Protein AF-A0A0G4EB67-F1 (afdb_monomer_lite)

Structure (mmCIF, N/CA/C/O backbone):
data_AF-A0A0G4EB67-F1
#
_entry.id   AF-A0A0G4EB67-F1
#
loop_
_atom_site.group_PDB
_atom_site.id
_atom_site.type_symbol
_atom_site.label_atom_id
_atom_site.label_alt_id
_atom_site.label_comp_id
_atom_site.label_asym_id
_atom_site.label_entity_id
_atom_site.label_seq_id
_atom_site.pdbx_PDB_ins_code
_atom_site.Cartn_x
_atom_site.Cartn_y
_atom_site.Cartn_z
_atom_site.occupancy
_atom_site.B_iso_or_equiv
_atom_site.auth_seq_id
_atom_site.auth_comp_id
_atom_site.auth_asym_id
_atom_site.auth_atom_id
_atom_site.pdbx_PDB_model_num
ATOM 1 N N . ARG A 1 1 ? -7.190 -26.445 -4.709 1.00 34.78 1 ARG A N 1
ATOM 2 C CA . ARG A 1 1 ? -7.621 -26.007 -3.358 1.00 34.78 1 ARG A CA 1
ATOM 3 C C . ARG A 1 1 ? -8.596 -24.847 -3.553 1.00 34.78 1 ARG A C 1
ATOM 5 O O . ARG A 1 1 ? -8.150 -23.734 -3.782 1.00 34.78 1 ARG A O 1
ATOM 12 N N . ALA A 1 2 ? -9.898 -25.136 -3.626 1.00 37.28 2 ALA A N 1
ATOM 13 C CA . ALA A 1 2 ? -10.932 -24.131 -3.873 1.00 37.28 2 ALA A CA 1
ATOM 14 C C . ALA A 1 2 ? -11.078 -23.254 -2.621 1.00 37.28 2 ALA A C 1
ATOM 16 O O . ALA A 1 2 ? -11.450 -23.750 -1.560 1.00 37.28 2 ALA A O 1
ATOM 17 N N . GLY A 1 3 ? -10.669 -21.990 -2.718 1.00 45.03 3 GLY A N 1
ATOM 18 C CA . GLY A 1 3 ? -10.859 -21.015 -1.650 1.00 45.03 3 GLY A CA 1
ATOM 19 C C . GLY A 1 3 ? -12.334 -20.652 -1.544 1.00 45.03 3 GLY A C 1
ATOM 20 O O . GLY A 1 3 ? -12.982 -20.416 -2.558 1.00 45.03 3 GLY A O 1
ATOM 21 N N . ASP A 1 4 ? -12.838 -20.631 -0.315 1.00 45.38 4 ASP A N 1
ATOM 22 C CA . ASP A 1 4 ? -14.155 -20.133 0.074 1.00 45.38 4 ASP A CA 1
ATOM 23 C C . ASP A 1 4 ? -14.432 -18.760 -0.572 1.00 45.38 4 ASP A C 1
ATOM 25 O O . ASP A 1 4 ? -13.955 -17.721 -0.114 1.00 45.38 4 ASP A O 1
ATOM 29 N N . SER A 1 5 ? -15.188 -18.757 -1.673 1.00 47.31 5 SER A N 1
ATOM 30 C CA . SER A 1 5 ? -15.498 -17.585 -2.501 1.00 47.31 5 SER A CA 1
ATOM 31 C C . SER A 1 5 ? -16.446 -16.586 -1.822 1.00 47.31 5 SER A C 1
ATOM 33 O O . SER A 1 5 ? -16.901 -15.634 -2.457 1.00 47.31 5 SER A O 1
ATOM 35 N N . SER A 1 6 ? -16.774 -16.799 -0.544 1.00 53.47 6 SER A N 1
ATOM 36 C CA . SER A 1 6 ? -17.700 -15.969 0.227 1.00 53.47 6 SER A CA 1
ATOM 37 C C . SER A 1 6 ? -17.012 -14.926 1.120 1.00 53.47 6 SER A C 1
ATOM 39 O O . SER A 1 6 ? -17.665 -13.979 1.566 1.00 53.47 6 SER A O 1
ATOM 41 N N . LYS A 1 7 ? -15.691 -15.023 1.343 1.00 61.47 7 LYS A N 1
ATOM 42 C CA . LYS A 1 7 ? -14.949 -14.093 2.211 1.00 61.47 7 LYS A CA 1
ATOM 43 C C . LYS A 1 7 ? -14.189 -13.051 1.397 1.00 61.47 7 LYS A C 1
ATOM 45 O O . LYS A 1 7 ? -13.138 -13.316 0.822 1.00 61.47 7 LYS A O 1
ATOM 50 N N . ARG A 1 8 ? -14.736 -11.834 1.357 1.00 70.38 8 ARG A N 1
ATOM 51 C CA . ARG A 1 8 ? -14.049 -10.653 0.810 1.00 70.38 8 ARG A CA 1
ATOM 52 C C . ARG A 1 8 ? -12.848 -10.293 1.698 1.00 70.38 8 ARG A C 1
ATOM 54 O O . ARG A 1 8 ? -12.953 -10.459 2.914 1.00 70.38 8 ARG A O 1
ATOM 61 N N . PRO A 1 9 ? -11.743 -9.779 1.128 1.00 79.50 9 PRO A N 1
ATOM 62 C CA . PRO A 1 9 ? -10.577 -9.399 1.914 1.00 79.50 9 PRO A CA 1
ATOM 63 C C . PRO A 1 9 ? -10.920 -8.222 2.832 1.00 79.50 9 PRO A C 1
ATOM 65 O O . PRO A 1 9 ? -11.291 -7.138 2.376 1.00 79.50 9 PRO A O 1
ATOM 68 N N . GLU A 1 10 ? -10.814 -8.461 4.134 1.00 88.19 10 GLU A N 1
ATOM 69 C CA . GLU A 1 10 ? -10.816 -7.422 5.158 1.00 88.19 10 GLU A CA 1
ATOM 70 C C . GLU A 1 10 ? -9.421 -6.798 5.235 1.00 88.19 10 GLU A C 1
ATOM 72 O O . GLU A 1 10 ? -8.409 -7.500 5.208 1.00 88.19 10 GLU A O 1
ATOM 77 N N . LEU A 1 11 ? -9.366 -5.473 5.314 1.00 91.31 11 LEU A N 1
ATOM 78 C CA . LEU A 1 11 ? -8.121 -4.726 5.416 1.00 91.31 11 LEU A CA 1
ATOM 79 C C . LEU A 1 11 ? -7.783 -4.535 6.896 1.00 91.31 11 LEU A C 1
ATOM 81 O O . LEU A 1 11 ? -8.554 -3.938 7.646 1.00 91.31 11 LEU A O 1
ATOM 85 N N . ALA A 1 12 ? -6.610 -5.002 7.320 1.00 94.19 12 ALA A N 1
ATOM 86 C CA . ALA A 1 12 ? -6.126 -4.744 8.677 1.00 94.19 12 ALA A CA 1
ATOM 87 C C . ALA A 1 12 ? -5.747 -3.265 8.870 1.00 94.19 12 ALA A C 1
ATOM 89 O O . ALA A 1 12 ? -5.931 -2.699 9.946 1.00 94.19 12 ALA A O 1
ATOM 90 N N . TRP A 1 13 ? -5.213 -2.645 7.819 1.00 95.69 13 TRP A N 1
ATOM 91 C CA . TRP A 1 13 ? -4.819 -1.243 7.763 1.00 95.69 13 TRP A CA 1
ATOM 92 C C . TRP A 1 13 ? -4.579 -0.837 6.307 1.00 95.69 13 TRP A C 1
ATOM 94 O O . TRP A 1 13 ? -4.458 -1.683 5.420 1.00 95.69 13 TRP A O 1
ATOM 104 N N . VAL A 1 14 ? -4.514 0.468 6.067 1.00 95.31 14 VAL A N 1
ATOM 105 C CA . VAL A 1 14 ? -4.127 1.073 4.794 1.00 95.31 14 VAL A CA 1
ATOM 106 C C . VAL A 1 14 ? -3.108 2.163 5.081 1.00 95.31 14 VAL A C 1
ATOM 108 O O . VAL A 1 14 ? -3.305 2.979 5.979 1.00 95.31 14 VAL A O 1
ATOM 111 N N . TYR A 1 15 ? -2.022 2.164 4.319 1.00 96.81 15 TYR A N 1
ATOM 112 C CA . TYR A 1 15 ? -0.975 3.170 4.393 1.00 96.81 15 TYR A CA 1
ATOM 113 C C . TYR A 1 15 ? -0.931 3.949 3.081 1.00 96.81 15 TYR A C 1
ATOM 115 O O . TYR A 1 15 ? -0.941 3.350 2.006 1.00 96.81 15 TYR A O 1
ATOM 123 N N . VAL A 1 16 ? -0.889 5.275 3.175 1.00 96.50 16 VAL A N 1
ATOM 124 C CA . VAL A 1 16 ? -0.698 6.167 2.028 1.00 96.50 16 VAL A CA 1
ATOM 125 C C . VAL A 1 16 ? 0.401 7.150 2.389 1.00 96.50 16 VAL A C 1
ATOM 127 O O . VAL A 1 16 ? 0.273 7.874 3.372 1.00 96.50 16 VAL A O 1
ATOM 130 N N . GLY A 1 17 ? 1.473 7.192 1.608 1.00 97.44 17 GLY A N 1
ATOM 131 C CA . GLY A 1 17 ? 2.602 8.079 1.861 1.00 97.44 17 GLY A CA 1
ATOM 132 C C . GLY A 1 17 ? 3.504 8.216 0.646 1.00 97.44 17 GLY A C 1
ATOM 133 O O . GLY A 1 17 ? 3.255 7.597 -0.387 1.00 97.44 17 GLY A O 1
ATOM 134 N N . SER A 1 18 ? 4.552 9.021 0.788 1.00 98.38 18 SER A N 1
ATOM 135 C CA . SER A 1 18 ? 5.539 9.288 -0.266 1.00 98.38 18 SER A CA 1
ATOM 136 C C . SER A 1 18 ? 6.608 8.194 -0.424 1.00 98.38 18 SER A C 1
ATOM 138 O O . SER A 1 18 ? 7.381 8.225 -1.378 1.00 98.38 18 SER A O 1
ATOM 140 N N . HIS A 1 19 ? 6.617 7.191 0.463 1.00 98.06 19 HIS A N 1
ATOM 141 C CA . HIS A 1 19 ? 7.645 6.154 0.509 1.00 98.06 19 HIS A CA 1
ATOM 142 C C . HIS A 1 19 ? 7.556 5.227 -0.707 1.00 98.06 19 HIS A C 1
ATOM 144 O O . HIS A 1 19 ? 6.696 4.345 -0.780 1.00 98.06 19 HIS A O 1
ATOM 150 N N . ASN A 1 20 ? 8.512 5.355 -1.620 1.00 97.06 20 ASN A N 1
ATOM 151 C CA . ASN A 1 20 ? 8.794 4.290 -2.576 1.00 97.06 20 ASN A CA 1
ATOM 152 C C . ASN A 1 20 ? 9.390 3.064 -1.860 1.00 97.06 20 ASN A C 1
ATOM 154 O O . ASN A 1 20 ? 9.837 3.137 -0.712 1.00 97.06 20 ASN A O 1
ATOM 158 N N . LEU A 1 21 ? 9.418 1.913 -2.537 1.00 97.00 21 LEU A N 1
ATOM 159 C CA . LEU A 1 21 ? 9.996 0.684 -1.987 1.00 97.00 21 LEU A CA 1
ATOM 160 C C . LEU A 1 21 ? 11.535 0.729 -2.036 1.00 97.00 21 LEU A C 1
ATOM 162 O O . LEU A 1 21 ? 12.158 0.126 -2.904 1.00 97.00 21 LEU A O 1
ATOM 166 N N . SER A 1 22 ? 12.155 1.477 -1.120 1.00 97.12 22 SER A N 1
ATOM 167 C CA . SER A 1 22 ? 13.613 1.617 -1.028 1.00 97.12 22 SER A CA 1
ATOM 168 C C . SER A 1 22 ? 14.108 1.658 0.421 1.00 97.12 22 SER A C 1
ATOM 170 O O . SER A 1 22 ? 13.400 2.101 1.327 1.00 97.12 22 SER A O 1
ATOM 172 N N . LYS A 1 23 ? 15.367 1.254 0.638 1.00 98.06 23 LYS A N 1
ATOM 173 C CA . LYS A 1 23 ? 16.040 1.378 1.944 1.00 98.06 23 LYS A CA 1
ATOM 174 C C . LYS A 1 23 ? 16.208 2.832 2.381 1.00 98.06 23 LYS A C 1
ATOM 176 O O . LYS A 1 23 ? 16.188 3.118 3.568 1.00 98.06 23 LYS A O 1
ATOM 181 N N . ALA A 1 24 ? 16.369 3.758 1.437 1.00 97.75 24 ALA A N 1
ATOM 182 C CA . ALA A 1 24 ? 16.506 5.172 1.767 1.00 97.75 24 ALA A CA 1
ATOM 183 C C . ALA A 1 24 ? 15.233 5.727 2.430 1.00 97.75 24 ALA A C 1
ATOM 185 O O . ALA A 1 24 ? 15.345 6.473 3.403 1.00 97.75 24 ALA A O 1
ATOM 186 N N . ALA A 1 25 ? 14.058 5.302 1.947 1.00 98.06 25 ALA A N 1
ATOM 187 C CA . ALA A 1 25 ? 12.756 5.703 2.472 1.00 98.06 25 ALA A CA 1
ATOM 188 C C . ALA A 1 25 ? 12.363 4.940 3.750 1.00 98.06 25 ALA A C 1
ATOM 190 O O . ALA A 1 25 ? 11.930 5.553 4.718 1.00 98.06 25 ALA A O 1
ATOM 191 N N . TRP A 1 26 ? 12.518 3.612 3.775 1.00 97.75 26 TRP A N 1
ATOM 192 C CA . TRP A 1 26 ? 12.047 2.769 4.892 1.00 97.75 26 TRP A CA 1
ATOM 193 C C . TRP A 1 26 ? 13.081 2.520 5.990 1.00 97.75 26 TRP A C 1
ATOM 195 O O . TRP A 1 26 ? 12.731 2.160 7.113 1.00 97.75 26 TRP A O 1
ATOM 205 N N . GLY A 1 27 ? 14.351 2.716 5.665 1.00 97.00 27 GLY A N 1
ATOM 206 C CA . GLY A 1 27 ? 15.482 2.440 6.527 1.00 97.00 27 GLY A CA 1
ATOM 207 C C . GLY A 1 27 ? 16.050 1.028 6.395 1.00 97.00 27 GLY A C 1
ATOM 208 O O . GLY A 1 27 ? 15.434 0.115 5.846 1.00 97.00 27 GLY A O 1
ATOM 209 N N . GLU A 1 28 ? 17.263 0.863 6.910 1.00 97.38 28 GLU A N 1
ATOM 210 C CA . GLU A 1 28 ? 17.955 -0.419 7.048 1.00 97.38 28 GLU A CA 1
ATOM 211 C C . GLU A 1 28 ? 18.610 -0.506 8.431 1.00 97.38 28 GLU A C 1
ATOM 213 O O . GLU A 1 28 ? 19.181 0.476 8.917 1.00 97.38 28 GLU A O 1
ATOM 218 N N . LEU A 1 29 ? 18.517 -1.680 9.057 1.00 97.25 29 LEU A N 1
ATOM 219 C CA . LEU A 1 29 ? 19.220 -1.998 10.296 1.00 97.25 29 LEU A CA 1
ATOM 220 C C . LEU A 1 29 ? 20.712 -2.233 10.014 1.00 97.25 29 LEU A C 1
ATOM 222 O O . LEU A 1 29 ? 21.085 -2.939 9.082 1.00 97.25 29 LEU A O 1
ATOM 226 N N . GLN A 1 30 ? 21.564 -1.605 10.814 1.00 94.75 30 GLN A N 1
ATOM 227 C CA . GLN A 1 30 ? 23.020 -1.647 10.732 1.00 94.75 30 GLN A CA 1
ATOM 228 C C . GLN A 1 30 ? 23.610 -1.942 12.111 1.00 94.75 30 GLN A C 1
ATOM 230 O O . GLN A 1 30 ? 22.913 -1.869 13.124 1.00 94.75 30 GLN A O 1
ATOM 235 N N . GLU A 1 31 ? 24.914 -2.237 12.134 1.00 92.00 31 GLU A N 1
ATOM 236 C CA . GLU A 1 31 ? 25.687 -2.442 13.364 1.00 92.00 31 GLU A CA 1
ATOM 237 C C . GLU A 1 31 ? 25.015 -3.475 14.285 1.00 92.00 31 GLU A C 1
ATOM 239 O O . GLU A 1 31 ? 24.553 -3.158 15.378 1.00 92.00 31 GLU A O 1
ATOM 244 N N . ASN A 1 32 ? 24.915 -4.720 13.804 1.00 90.06 32 ASN A N 1
ATOM 245 C CA . ASN A 1 32 ? 24.262 -5.832 14.510 1.00 90.06 32 ASN A CA 1
ATOM 246 C C . ASN A 1 32 ? 22.817 -5.513 14.938 1.00 90.06 32 ASN A C 1
ATOM 248 O O . ASN A 1 32 ? 22.437 -5.756 16.080 1.00 90.06 32 ASN A O 1
ATOM 252 N N . ASP A 1 33 ? 22.036 -4.918 14.035 1.00 93.44 33 ASP A N 1
ATOM 253 C CA . ASP A 1 33 ? 20.641 -4.522 14.258 1.00 93.44 33 ASP A CA 1
ATOM 254 C C . ASP A 1 33 ? 20.419 -3.539 15.422 1.00 93.44 33 ASP A C 1
ATOM 256 O O . ASP A 1 33 ? 19.310 -3.407 15.943 1.00 93.44 33 ASP A O 1
ATOM 260 N N . SER A 1 34 ? 21.460 -2.800 15.819 1.00 95.81 34 SER A N 1
ATOM 261 C CA . SER A 1 34 ? 21.365 -1.793 16.883 1.00 95.81 34 SER A CA 1
ATOM 262 C C . SER A 1 34 ? 21.026 -0.392 16.368 1.00 95.81 34 SER A C 1
ATOM 264 O O . SER A 1 34 ? 20.564 0.455 17.137 1.00 95.81 34 SER A O 1
ATOM 266 N N . LYS A 1 35 ? 21.215 -0.133 15.067 1.00 97.19 35 LYS A N 1
ATOM 267 C CA . LYS A 1 35 ? 21.025 1.192 14.468 1.00 97.19 35 LYS A CA 1
ATOM 268 C C . LYS A 1 35 ? 20.135 1.137 13.234 1.00 97.19 35 LYS A C 1
ATOM 270 O O . LYS A 1 35 ? 20.472 0.488 12.254 1.00 97.19 35 LYS A O 1
ATOM 275 N N . LEU A 1 36 ? 19.038 1.891 13.238 1.00 97.12 36 LEU A N 1
ATOM 276 C CA . LEU A 1 36 ? 18.196 2.093 12.056 1.00 97.12 36 LEU A CA 1
ATOM 277 C C . LEU A 1 36 ? 18.679 3.323 11.270 1.00 97.12 36 LEU A C 1
ATOM 279 O O . LEU A 1 36 ? 18.691 4.434 11.798 1.00 97.12 36 LEU A O 1
ATOM 283 N N . SER A 1 37 ? 19.076 3.138 10.009 1.00 97.12 37 SER A N 1
ATOM 284 C CA . SER A 1 37 ? 19.536 4.214 9.120 1.00 97.12 37 SER A CA 1
ATOM 285 C C . SER A 1 37 ? 18.484 4.539 8.059 1.00 97.12 37 SER A C 1
ATOM 287 O O . SER A 1 37 ? 18.221 3.702 7.204 1.00 97.12 37 SER A O 1
ATOM 289 N N . ILE A 1 38 ? 17.926 5.756 8.088 1.00 97.88 38 ILE A N 1
ATOM 290 C CA . ILE A 1 38 ? 16.987 6.310 7.090 1.00 97.88 38 ILE A CA 1
ATOM 291 C C . ILE A 1 38 ? 17.678 7.478 6.374 1.00 97.88 38 ILE A C 1
ATOM 293 O O . ILE A 1 38 ? 18.386 8.256 7.015 1.00 97.88 38 ILE A O 1
ATOM 297 N N . ARG A 1 39 ? 17.511 7.589 5.049 1.00 97.62 39 ARG A N 1
ATOM 298 C CA . ARG A 1 39 ? 18.259 8.544 4.202 1.00 97.62 39 ARG A CA 1
ATOM 299 C C . ARG A 1 39 ? 17.376 9.532 3.431 1.00 97.62 39 ARG A C 1
ATOM 301 O O . ARG A 1 39 ? 17.913 10.392 2.738 1.00 97.62 39 ARG A O 1
ATOM 308 N N . SER A 1 40 ? 16.057 9.434 3.562 1.00 98.19 40 SER A N 1
ATOM 309 C CA . SER A 1 40 ? 15.085 10.304 2.895 1.00 98.19 40 SER A CA 1
ATOM 310 C C . SER A 1 40 ? 14.076 10.867 3.896 1.00 98.19 40 SER A C 1
ATOM 312 O O . SER A 1 40 ? 13.739 10.216 4.883 1.00 98.19 40 SER A O 1
ATOM 314 N N . TYR A 1 41 ? 13.595 12.084 3.638 1.00 98.12 41 TYR A N 1
ATOM 315 C CA . TYR A 1 41 ? 12.456 12.654 4.356 1.00 98.12 41 TYR A CA 1
ATOM 316 C C . TYR A 1 41 ? 11.175 12.207 3.670 1.00 98.12 41 TYR A C 1
ATOM 318 O O . TYR A 1 41 ? 10.953 12.525 2.506 1.00 98.12 41 TYR A O 1
ATOM 326 N N . GLU A 1 42 ? 10.333 11.494 4.402 1.00 98.12 42 GLU A N 1
ATOM 327 C CA . GLU A 1 42 ? 9.110 10.912 3.872 1.00 98.12 42 GLU A CA 1
ATOM 328 C C . GLU A 1 42 ? 7.961 11.120 4.863 1.00 98.12 42 GLU A C 1
ATOM 330 O O . GLU A 1 42 ? 8.173 11.204 6.076 1.00 98.12 42 GLU A O 1
ATOM 335 N N . LEU A 1 43 ? 6.727 11.192 4.364 1.00 98.25 43 LEU A N 1
ATOM 336 C CA . LEU A 1 43 ? 5.539 11.352 5.202 1.00 98.25 43 LEU A CA 1
ATOM 337 C C . LEU A 1 43 ? 4.391 10.491 4.678 1.00 98.25 43 LEU A C 1
ATOM 339 O O . LEU A 1 43 ? 4.229 10.288 3.474 1.00 98.25 43 LEU A O 1
ATOM 343 N N . GLY A 1 44 ? 3.569 9.986 5.594 1.00 97.31 44 GLY A N 1
ATOM 344 C CA . GLY A 1 44 ? 2.377 9.227 5.247 1.00 97.31 44 GLY A CA 1
ATOM 345 C C . GLY A 1 44 ? 1.356 9.179 6.371 1.00 97.31 44 GLY A C 1
ATOM 346 O O . GLY A 1 44 ? 1.607 9.607 7.497 1.00 97.31 44 GLY A O 1
ATOM 347 N N . ILE A 1 45 ? 0.187 8.649 6.041 1.00 96.75 45 ILE A N 1
ATOM 348 C CA . ILE A 1 45 ? -0.952 8.473 6.932 1.00 96.75 45 ILE A CA 1
ATOM 349 C C . ILE A 1 45 ? -1.256 6.978 7.008 1.00 96.75 45 ILE A C 1
ATOM 351 O O . ILE A 1 45 ? -1.409 6.307 5.985 1.00 96.75 45 ILE A O 1
ATOM 355 N N . LEU A 1 46 ? -1.377 6.467 8.233 1.00 96.38 46 LEU A N 1
ATOM 356 C CA . LEU A 1 46 ? -1.844 5.114 8.512 1.00 96.38 46 LEU A CA 1
ATOM 357 C C . LEU A 1 46 ? -3.310 5.164 8.945 1.00 96.38 46 LEU A C 1
ATOM 359 O O . LEU A 1 46 ? -3.660 5.809 9.933 1.00 96.38 46 LEU A O 1
ATOM 363 N N . ILE A 1 47 ? -4.159 4.437 8.230 1.00 93.62 47 ILE A N 1
ATOM 364 C CA . ILE A 1 47 ? -5.569 4.246 8.556 1.00 93.62 47 ILE A CA 1
ATOM 365 C C . ILE A 1 47 ? -5.742 2.806 9.034 1.00 93.62 47 ILE A C 1
ATOM 367 O O . ILE A 1 47 ? -5.436 1.862 8.313 1.00 93.62 47 ILE A O 1
ATOM 371 N N . SER A 1 48 ? -6.254 2.619 10.245 1.00 95.00 48 SER A N 1
ATOM 372 C CA . SER A 1 48 ? -6.530 1.305 10.828 1.00 95.00 48 SER A CA 1
ATOM 373 C C . SER A 1 48 ? -7.871 1.307 11.571 1.00 95.00 48 SER A C 1
ATOM 375 O O . SER A 1 48 ? -8.396 2.375 11.899 1.00 95.00 48 SER A O 1
ATOM 377 N N . PRO A 1 49 ? -8.432 0.132 11.911 1.00 93.25 49 PRO A N 1
ATOM 378 C CA . PRO A 1 49 ? -9.584 0.035 12.803 1.00 93.25 49 PRO A CA 1
ATOM 379 C C . PRO A 1 49 ? -9.450 0.877 14.078 1.00 93.25 49 PRO A C 1
ATOM 381 O O . PRO A 1 49 ? -10.401 1.520 14.514 1.00 93.25 49 PRO A O 1
ATOM 384 N N . HIS A 1 50 ? -8.249 0.922 14.657 1.00 92.25 50 HIS A N 1
ATOM 385 C CA . HIS A 1 50 ? -7.984 1.647 15.895 1.00 92.25 50 HIS A CA 1
ATOM 386 C C . HIS A 1 50 ? -8.032 3.164 15.703 1.00 92.25 50 HIS A C 1
ATOM 388 O O . HIS A 1 50 ? -8.623 3.853 16.532 1.00 92.25 50 HIS A O 1
ATOM 394 N N . THR A 1 51 ? -7.486 3.684 14.599 1.00 91.62 51 THR A N 1
ATOM 395 C CA . THR A 1 51 ? -7.526 5.129 14.304 1.00 91.62 51 THR A CA 1
ATOM 396 C C . THR A 1 51 ? -8.934 5.610 13.957 1.00 91.62 51 THR A C 1
ATOM 398 O O . THR A 1 51 ? -9.218 6.797 14.075 1.00 91.62 51 THR A O 1
ATOM 401 N N . LEU A 1 52 ? -9.823 4.701 13.543 1.00 89.88 52 LEU A N 1
ATOM 402 C CA . LEU A 1 52 ? -11.223 4.997 13.229 1.00 89.88 52 LEU A CA 1
ATOM 403 C C . LEU A 1 52 ? -12.196 4.643 14.365 1.00 89.88 52 LEU A C 1
ATOM 405 O O . LEU A 1 52 ? -13.409 4.811 14.218 1.00 89.88 52 LEU A O 1
ATOM 409 N N . ARG A 1 53 ? -11.707 4.158 15.512 1.00 89.81 53 ARG A N 1
ATOM 410 C CA . ARG A 1 53 ? -12.563 3.768 16.636 1.00 89.81 53 ARG A CA 1
ATOM 411 C C . ARG A 1 53 ? -13.359 4.966 17.150 1.00 89.81 53 ARG A C 1
ATOM 413 O O . ARG A 1 53 ? -12.805 6.012 17.468 1.00 89.81 53 ARG A O 1
ATOM 420 N N . GLY A 1 54 ? -14.675 4.793 17.268 1.00 85.81 54 GLY A N 1
ATOM 421 C CA . GLY A 1 54 ? -15.571 5.855 17.727 1.00 85.81 54 GLY A CA 1
ATOM 422 C C . GLY A 1 54 ? -15.751 6.998 16.723 1.00 85.81 54 GLY A C 1
ATOM 423 O O . GLY A 1 54 ? -16.454 7.956 17.041 1.00 85.81 54 GLY A O 1
ATOM 424 N N . LEU A 1 55 ? -15.168 6.899 15.523 1.00 86.44 55 LEU A N 1
ATOM 425 C CA . LEU A 1 55 ? -15.460 7.789 14.410 1.00 86.44 55 LEU A CA 1
ATOM 426 C C . LEU A 1 55 ? -16.579 7.180 13.566 1.00 86.44 55 LEU A C 1
ATOM 428 O O . LEU A 1 55 ? -16.578 5.991 13.250 1.00 86.44 55 LEU A O 1
ATOM 432 N N . THR A 1 56 ? -17.549 8.007 13.203 1.00 77.81 56 THR A N 1
ATOM 433 C CA . THR A 1 56 ? -18.658 7.612 12.335 1.00 77.81 56 THR A CA 1
ATOM 434 C C . THR A 1 56 ? -18.429 8.230 10.958 1.00 77.81 56 THR A C 1
ATOM 436 O O . THR A 1 56 ? -18.199 9.447 10.894 1.00 77.81 56 THR A O 1
ATOM 439 N N . PRO A 1 57 ? -18.453 7.430 9.870 1.00 72.38 57 PRO A N 1
ATOM 440 C CA . PRO A 1 57 ? -18.329 7.974 8.526 1.00 72.38 57 PRO A CA 1
ATOM 441 C C . PRO A 1 57 ? -19.490 8.934 8.256 1.00 72.38 57 PRO A C 1
ATOM 443 O O . PRO A 1 57 ? -20.581 8.750 8.809 1.00 72.38 57 PRO A O 1
ATOM 446 N N . PRO A 1 58 ? -19.287 9.961 7.416 1.00 70.00 58 PRO A N 1
ATOM 447 C CA . PRO A 1 58 ? -20.387 10.819 7.016 1.00 70.00 58 PRO A CA 1
ATOM 448 C C . PRO A 1 58 ? -21.500 9.979 6.365 1.00 70.00 58 PRO A C 1
ATOM 450 O O . PRO A 1 58 ? -21.192 8.992 5.686 1.00 70.00 58 PRO A O 1
ATOM 453 N N . PRO A 1 59 ? -22.783 10.341 6.555 1.00 63.62 59 PRO A N 1
ATOM 454 C CA . PRO A 1 59 ? -23.889 9.605 5.959 1.00 63.62 59 PRO A CA 1
ATOM 455 C C . PRO A 1 59 ? -23.677 9.483 4.446 1.00 63.62 59 PRO A C 1
ATOM 457 O O . PRO A 1 59 ? -23.373 10.496 3.807 1.00 63.62 59 PRO A O 1
ATOM 460 N N . PRO A 1 60 ? -23.844 8.293 3.847 1.00 58.12 60 PRO A N 1
ATOM 461 C CA . PRO A 1 60 ? -23.811 8.162 2.402 1.00 58.12 60 PRO A CA 1
ATOM 462 C C . PRO A 1 60 ? -25.044 8.875 1.840 1.00 58.12 60 PRO A C 1
ATOM 464 O O . PRO A 1 60 ? -26.140 8.323 1.842 1.00 58.12 60 PRO A O 1
ATOM 467 N N . HIS A 1 61 ? -24.913 10.121 1.383 1.00 50.34 61 HIS A N 1
ATOM 468 C CA . HIS A 1 61 ? -25.993 10.723 0.607 1.00 50.34 61 HIS A CA 1
ATOM 469 C C . HIS A 1 61 ? -26.034 10.004 -0.740 1.00 50.34 61 HIS A C 1
ATOM 471 O O . HIS A 1 61 ? -25.075 10.038 -1.512 1.00 50.34 61 HIS A O 1
ATOM 477 N N . THR A 1 62 ? -27.163 9.356 -1.006 1.00 41.03 62 THR A N 1
ATOM 478 C CA . THR A 1 62 ? -27.575 8.903 -2.327 1.00 41.03 62 THR A CA 1
ATOM 479 C C . THR A 1 62 ? -27.628 10.113 -3.254 1.00 41.03 62 THR A C 1
ATOM 481 O O . THR A 1 62 ? -28.616 10.849 -3.274 1.00 41.03 62 THR A O 1
ATOM 484 N N . THR A 1 63 ? -26.572 10.357 -4.022 1.00 36.00 63 THR A N 1
ATOM 485 C CA . THR A 1 63 ? -26.680 11.254 -5.168 1.00 36.00 63 THR A CA 1
ATOM 486 C C . THR A 1 63 ? -27.593 10.561 -6.174 1.00 36.00 63 THR A C 1
ATOM 488 O O . THR A 1 63 ? -27.192 9.589 -6.813 1.00 36.00 63 THR A O 1
ATOM 491 N N . ARG A 1 64 ? -28.844 11.031 -6.306 1.00 35.16 64 ARG A N 1
ATOM 492 C CA . ARG A 1 64 ? -29.600 10.793 -7.538 1.00 35.16 64 ARG A CA 1
ATOM 493 C C . ARG A 1 64 ? -28.761 11.397 -8.654 1.00 35.16 64 ARG A C 1
ATOM 495 O O . ARG A 1 64 ? -28.506 12.597 -8.657 1.00 35.16 64 ARG A O 1
ATOM 502 N N . HIS A 1 65 ? -28.282 10.524 -9.527 1.00 33.56 65 HIS A N 1
ATOM 503 C CA . HIS A 1 65 ? -27.629 10.871 -10.773 1.00 33.56 65 HIS A CA 1
ATOM 504 C C . HIS A 1 65 ? -28.425 11.992 -11.448 1.00 33.56 65 HIS A C 1
ATOM 506 O O . HIS A 1 65 ? -29.632 11.850 -11.659 1.00 33.56 65 HIS A O 1
ATOM 512 N N . THR A 1 66 ? -27.768 13.112 -11.736 1.00 35.44 66 THR A N 1
ATOM 513 C CA . THR A 1 66 ? -28.314 14.180 -12.568 1.00 35.44 66 THR A CA 1
ATOM 514 C C . THR A 1 66 ? -28.798 13.521 -13.857 1.00 35.44 66 THR A C 1
ATOM 516 O O . THR A 1 66 ? -28.009 12.901 -14.575 1.00 35.44 66 THR A O 1
ATOM 519 N N . GLN A 1 67 ? -30.104 13.560 -14.127 1.00 36.25 67 GLN A N 1
ATOM 520 C CA . GLN A 1 67 ? -30.569 13.298 -15.481 1.00 36.25 67 GLN A CA 1
ATOM 521 C C . GLN A 1 67 ? -29.872 14.305 -16.394 1.00 36.25 67 GLN A C 1
ATOM 523 O O . GLN A 1 67 ? -29.750 15.481 -16.038 1.00 36.25 67 GLN A O 1
ATOM 528 N N . LEU A 1 68 ? -29.383 13.826 -17.541 1.00 37.84 68 LEU A N 1
ATOM 529 C CA . LEU A 1 68 ? -28.930 14.695 -18.617 1.00 37.84 68 LEU A CA 1
ATOM 530 C C . LEU A 1 68 ? -29.998 15.768 -18.859 1.00 37.84 68 LEU A C 1
ATOM 532 O O . LEU A 1 68 ? -31.181 15.455 -19.002 1.00 37.84 68 LEU A O 1
ATOM 536 N N . ALA A 1 69 ? -29.566 17.027 -18.874 1.00 36.88 69 ALA A N 1
ATOM 537 C CA . ALA A 1 69 ? -30.408 18.156 -19.216 1.00 36.88 69 ALA A CA 1
ATOM 538 C C . ALA A 1 69 ? -30.968 17.952 -20.627 1.00 36.88 69 ALA A C 1
ATOM 540 O O . ALA A 1 69 ? -30.238 17.979 -21.614 1.00 36.88 69 ALA A O 1
ATOM 541 N N . GLY A 1 70 ? -32.272 17.719 -20.697 1.00 43.25 70 GLY A N 1
ATOM 542 C CA . GLY A 1 70 ? -32.974 17.529 -21.952 1.00 43.25 70 GLY A CA 1
ATOM 543 C C . GLY A 1 70 ? -34.433 17.174 -21.740 1.00 43.25 70 GLY A C 1
ATOM 544 O O . GLY A 1 70 ? -34.873 16.170 -22.278 1.00 43.25 70 GLY A O 1
ATOM 545 N N . SER A 1 71 ? -35.167 17.944 -20.929 1.00 38.78 71 SER A N 1
ATOM 546 C CA . SER A 1 71 ? -36.634 18.053 -21.009 1.00 38.78 71 SER A CA 1
ATOM 547 C C . SER A 1 71 ? -37.133 19.196 -20.128 1.00 38.78 71 SER A C 1
ATOM 549 O O . SER A 1 71 ? -37.062 19.152 -18.904 1.00 38.78 71 SER A O 1
ATOM 551 N N . SER A 1 72 ? -37.634 20.236 -20.782 1.00 46.84 72 SER A N 1
ATOM 552 C CA . SER A 1 72 ? -38.373 21.347 -20.199 1.00 46.84 72 SER A CA 1
ATOM 553 C C . SER A 1 72 ? -39.692 20.877 -19.587 1.00 46.84 72 SER A C 1
ATOM 555 O O . SER A 1 72 ? -40.569 20.407 -20.305 1.00 46.84 72 SER A O 1
ATOM 557 N N . SER A 1 73 ? -39.873 21.070 -18.284 1.00 36.00 73 SER A N 1
ATOM 558 C CA . SER A 1 73 ? -41.179 21.414 -17.713 1.00 36.00 73 SER A CA 1
ATOM 559 C C . SER A 1 73 ? -41.019 21.966 -16.299 1.00 36.00 73 SER A C 1
ATOM 561 O O . SER A 1 73 ? -40.237 21.492 -15.480 1.00 36.00 73 SER A O 1
ATOM 563 N N . SER A 1 74 ? -41.744 23.049 -16.067 1.00 43.84 74 SER A N 1
ATOM 564 C CA . SER A 1 74 ? -41.860 23.799 -14.829 1.00 43.84 74 SER A CA 1
ATOM 565 C C . SER A 1 74 ? -42.552 22.988 -13.735 1.00 43.84 74 SER A C 1
ATOM 567 O O . SER A 1 74 ? -43.711 22.608 -13.895 1.00 43.84 74 SER A O 1
ATOM 569 N N . SER A 1 75 ? -41.911 22.846 -12.578 1.00 37.62 75 SER A N 1
ATOM 570 C CA . SER A 1 75 ? -42.631 22.630 -11.324 1.00 37.62 75 SER A CA 1
ATOM 571 C C . SER A 1 75 ? -41.861 23.230 -10.155 1.00 37.62 75 SER A C 1
ATOM 573 O O . SER A 1 75 ? -40.733 22.849 -9.850 1.00 37.62 75 SER A O 1
ATOM 575 N N . SER A 1 76 ? -42.510 24.195 -9.522 1.00 47.59 76 SER A N 1
ATOM 576 C CA . SER A 1 76 ? -42.177 24.816 -8.250 1.00 47.59 76 SER A CA 1
ATOM 577 C C . SER A 1 76 ? -41.987 23.795 -7.127 1.00 47.59 76 SER A C 1
ATOM 579 O O . SER A 1 76 ? -42.901 23.021 -6.855 1.00 47.59 76 SER A O 1
ATOM 581 N N . SER A 1 77 ? -40.888 23.888 -6.380 1.00 41.59 77 SER A N 1
ATOM 582 C CA . SER A 1 77 ? -40.886 23.510 -4.962 1.00 41.59 77 SER A CA 1
ATOM 583 C C . SER A 1 77 ? -39.655 24.071 -4.259 1.00 41.59 77 SER A C 1
ATOM 585 O O . SER A 1 77 ? -38.538 23.715 -4.620 1.00 41.59 77 SER A O 1
ATOM 587 N N . SER A 1 78 ? -39.914 24.948 -3.282 1.00 45.41 78 SER A N 1
ATOM 588 C CA . SER A 1 78 ? -39.103 25.296 -2.104 1.00 45.41 78 SER A CA 1
ATOM 589 C C . SER A 1 78 ? -37.582 25.249 -2.265 1.00 45.41 78 SER A C 1
ATOM 591 O O . SER A 1 78 ? -37.007 24.170 -2.391 1.00 45.41 78 SER A O 1
ATOM 593 N N . GLY A 1 79 ? -36.927 26.407 -2.133 1.00 45.66 79 GLY A N 1
ATOM 594 C CA . GLY A 1 79 ? -35.475 26.518 -1.994 1.00 45.66 79 GLY A CA 1
ATOM 595 C C . GLY A 1 79 ? -34.963 25.760 -0.768 1.00 45.66 79 GLY A C 1
ATOM 596 O O . GLY A 1 79 ? -34.725 26.342 0.284 1.00 45.66 79 GLY A O 1
ATOM 597 N N . ALA A 1 80 ? -34.814 24.446 -0.898 1.00 51.97 80 ALA A N 1
ATOM 598 C CA . ALA A 1 80 ? -34.085 23.624 0.039 1.00 51.97 80 ALA A CA 1
ATOM 599 C C . ALA A 1 80 ? -32.611 23.950 -0.180 1.00 51.97 80 ALA A C 1
ATOM 601 O O . ALA A 1 80 ? -32.062 23.688 -1.251 1.00 51.97 80 ALA A O 1
ATOM 602 N N . ALA A 1 81 ? -32.001 24.588 0.818 1.00 50.38 81 ALA A N 1
ATOM 603 C CA . ALA A 1 81 ? -30.577 24.873 0.831 1.00 50.38 81 ALA A CA 1
ATOM 604 C C . ALA A 1 81 ? -29.800 23.618 0.410 1.00 50.38 81 ALA A C 1
ATOM 606 O O . ALA A 1 81 ? -30.008 22.542 0.977 1.00 50.38 81 ALA A O 1
ATOM 607 N N . THR A 1 82 ? -28.926 23.753 -0.591 1.00 53.47 82 THR A N 1
ATOM 608 C CA . THR A 1 82 ? -28.026 22.681 -1.019 1.00 53.47 82 THR A CA 1
ATOM 609 C C . THR A 1 82 ? -27.246 22.205 0.199 1.00 53.47 82 THR A C 1
ATOM 611 O O . THR A 1 82 ? -26.372 22.909 0.705 1.00 53.47 82 THR A O 1
ATOM 614 N N . GLN A 1 83 ? -27.603 21.028 0.713 1.00 53.31 83 GLN A N 1
ATOM 615 C CA . GLN A 1 83 ? -26.989 20.486 1.913 1.00 53.31 83 GLN A CA 1
ATOM 616 C C . GLN A 1 83 ? -25.521 20.185 1.597 1.00 53.31 83 GLN A C 1
ATOM 618 O O . GLN A 1 83 ? -25.203 19.318 0.781 1.00 53.31 83 GLN A O 1
ATOM 623 N N . MET A 1 84 ? -24.620 20.959 2.200 1.00 49.22 84 MET A N 1
ATOM 624 C CA . MET A 1 84 ? -23.184 20.813 2.007 1.00 49.22 84 MET A CA 1
ATOM 625 C C . MET A 1 84 ? -22.758 19.408 2.452 1.00 49.22 84 MET A C 1
ATOM 627 O O . MET A 1 84 ? -23.070 18.972 3.562 1.00 49.22 84 MET A O 1
ATOM 631 N N . ARG A 1 85 ? -22.057 18.680 1.575 1.00 54.81 85 ARG A N 1
ATOM 632 C CA . ARG A 1 85 ? -21.561 17.331 1.871 1.00 54.81 85 ARG A CA 1
ATOM 633 C C . ARG A 1 85 ? -20.546 17.420 3.008 1.00 54.81 85 ARG A C 1
ATOM 635 O O . ARG A 1 85 ? -19.451 17.945 2.820 1.00 54.81 85 ARG A O 1
ATOM 642 N N . SER A 1 86 ? -20.888 16.904 4.185 1.00 53.97 86 SER A N 1
ATOM 643 C CA . SER A 1 86 ? -19.910 16.760 5.264 1.00 53.97 86 SER A CA 1
ATOM 644 C C . SER A 1 86 ? -18.948 15.638 4.893 1.00 53.97 86 SER A C 1
ATOM 646 O O . SER A 1 86 ? -19.352 14.486 4.805 1.00 53.97 86 SER A O 1
ATOM 648 N N . PHE A 1 87 ? -17.674 15.960 4.693 1.00 63.09 87 PHE A N 1
ATOM 649 C CA . PHE A 1 87 ? -16.585 14.978 4.592 1.00 63.09 87 PHE A CA 1
ATOM 650 C C . PHE A 1 87 ? -15.943 14.694 5.959 1.00 63.09 87 PHE A C 1
ATOM 652 O O . PHE A 1 87 ? -15.050 13.857 6.077 1.00 63.09 87 PHE A O 1
ATOM 659 N N . MET A 1 88 ? -16.390 15.402 7.000 1.00 74.75 88 MET A N 1
ATOM 660 C CA . MET A 1 88 ? -15.858 15.279 8.349 1.00 74.75 88 MET A CA 1
ATOM 661 C C . MET A 1 88 ? -16.474 14.079 9.061 1.00 74.75 88 MET A C 1
ATOM 663 O O . MET A 1 88 ? -17.695 13.986 9.213 1.00 74.75 88 MET A O 1
ATOM 667 N N . TRP A 1 89 ? -15.602 13.194 9.532 1.00 79.06 89 TRP A N 1
ATOM 668 C CA . TRP A 1 89 ? -15.960 12.117 10.441 1.00 79.06 89 TRP A CA 1
ATOM 669 C C . TRP A 1 89 ? -16.349 12.704 11.795 1.00 79.06 89 TRP A C 1
ATOM 671 O O . TRP A 1 89 ? -15.704 13.626 12.297 1.00 79.06 89 TRP A O 1
ATOM 681 N N . ARG A 1 90 ? -17.422 12.182 12.389 1.00 81.31 90 ARG A N 1
ATOM 682 C CA . ARG A 1 90 ? -17.923 12.649 13.687 1.00 81.31 90 ARG A CA 1
ATOM 683 C C . ARG A 1 90 ? -17.497 11.675 14.773 1.00 81.31 90 ARG A C 1
ATOM 685 O O . ARG A 1 90 ? -17.615 10.462 14.590 1.00 81.31 90 ARG A O 1
ATOM 692 N N . LYS A 1 91 ? -17.035 12.197 15.907 1.00 81.81 91 LYS A N 1
ATOM 693 C CA . LYS A 1 91 ? -16.857 11.392 17.116 1.00 81.81 91 LYS A CA 1
ATOM 694 C C . LYS A 1 91 ? -18.241 11.013 17.645 1.00 81.81 91 LYS A C 1
ATOM 696 O O . LYS A 1 91 ? -19.140 11.844 17.651 1.00 81.81 91 LYS A O 1
ATOM 701 N N . ARG A 1 92 ? -18.423 9.754 18.031 1.00 76.75 92 ARG A N 1
ATOM 702 C CA . ARG A 1 92 ? -19.662 9.279 18.652 1.00 76.75 92 ARG A CA 1
ATOM 703 C C . ARG A 1 92 ? -19.720 9.753 20.106 1.00 76.75 92 ARG A C 1
ATOM 705 O O . ARG A 1 92 ? -18.775 9.511 20.851 1.00 76.75 92 ARG A O 1
ATOM 712 N N . ASP A 1 93 ? -20.848 10.323 20.519 1.00 72.12 93 ASP A N 1
ATOM 713 C CA . ASP A 1 93 ? -21.057 10.892 21.865 1.00 72.12 93 ASP A CA 1
ATOM 714 C C . ASP A 1 93 ? -21.378 9.840 22.955 1.00 72.12 93 ASP A C 1
ATOM 716 O O . ASP A 1 93 ? -21.977 10.143 23.982 1.00 72.12 93 ASP A O 1
ATOM 720 N N . GLY A 1 94 ? -21.003 8.573 22.746 1.00 64.50 94 GLY A N 1
ATOM 721 C CA . GLY A 1 94 ? -21.336 7.469 23.651 1.00 64.50 94 GLY A CA 1
ATOM 722 C C . GLY A 1 94 ? -20.310 7.270 24.770 1.00 64.50 94 GLY A C 1
ATOM 723 O O . GLY A 1 94 ? -19.111 7.218 24.511 1.00 64.50 94 GLY A O 1
ATOM 724 N N . THR A 1 95 ? -20.785 7.070 26.001 1.00 59.28 95 THR A N 1
ATOM 725 C CA . THR A 1 95 ? -19.986 6.767 27.207 1.00 59.28 95 THR A CA 1
ATOM 726 C C . THR A 1 95 ? -19.496 5.310 27.291 1.00 59.28 95 THR A C 1
ATOM 728 O O . THR A 1 95 ? -18.813 4.943 28.244 1.00 59.28 95 THR A O 1
ATOM 731 N N . GLY A 1 96 ? -19.820 4.471 26.298 1.00 65.62 96 GLY A N 1
ATOM 732 C CA . GLY A 1 96 ? -19.420 3.061 26.218 1.00 65.62 96 GLY A CA 1
ATOM 733 C C . GLY A 1 96 ? -18.235 2.799 25.281 1.00 65.62 96 GLY A C 1
ATOM 734 O O . GLY A 1 96 ? -17.941 3.580 24.375 1.00 65.62 96 GLY A O 1
ATOM 735 N N . SER A 1 97 ? -17.566 1.657 25.467 1.00 73.94 97 SER A N 1
ATOM 736 C CA . SER A 1 97 ? -16.500 1.187 24.570 1.00 73.94 97 SER A CA 1
ATOM 737 C C . SER A 1 97 ? -17.046 0.978 23.152 1.00 73.94 97 SER A C 1
ATOM 739 O O . SER A 1 97 ? -17.840 0.070 22.912 1.00 73.94 97 SER A O 1
ATOM 741 N N . SER A 1 98 ? -16.645 1.824 22.195 1.00 81.44 98 SER A N 1
ATOM 742 C CA . SER A 1 98 ? -17.021 1.631 20.790 1.00 81.44 98 SER A CA 1
ATOM 743 C C . SER A 1 98 ? -16.349 0.370 20.230 1.00 81.44 98 SER A C 1
ATOM 745 O O . SER A 1 98 ? -15.117 0.252 20.329 1.00 81.44 98 SER A O 1
ATOM 747 N N . PRO A 1 99 ? -17.098 -0.511 19.537 1.00 88.12 99 PRO A N 1
ATOM 748 C CA . PRO A 1 99 ? -16.498 -1.618 18.803 1.00 88.12 99 PRO A CA 1
ATOM 749 C C . PRO A 1 99 ? -15.516 -1.091 17.750 1.00 88.12 99 PRO A C 1
ATOM 751 O O . PRO A 1 99 ? -15.640 0.046 17.272 1.00 88.12 99 PRO A O 1
ATOM 754 N N . LEU A 1 100 ? -14.512 -1.910 17.428 1.00 89.75 100 LEU A N 1
ATOM 755 C CA . LEU A 1 100 ? -13.562 -1.604 16.362 1.00 89.75 100 LEU A CA 1
ATOM 756 C C . LEU A 1 100 ? -14.263 -1.754 15.009 1.00 89.75 100 LEU A C 1
ATOM 758 O O . LEU A 1 100 ? -14.891 -2.788 14.775 1.00 89.75 100 LEU A O 1
ATOM 762 N N . PRO A 1 101 ? -14.176 -0.753 14.122 1.00 90.25 101 PRO A N 1
ATOM 763 C CA . PRO A 1 101 ? -14.716 -0.880 12.785 1.00 90.25 101 PRO A CA 1
ATOM 764 C C . PRO A 1 101 ? -13.911 -1.887 11.960 1.00 90.25 101 PRO A C 1
ATOM 766 O O . PRO A 1 101 ? -12.713 -2.066 12.170 1.00 90.25 101 PRO A O 1
ATOM 769 N N . ARG A 1 102 ? -14.560 -2.500 10.973 1.00 89.88 102 ARG A N 1
ATOM 770 C CA . ARG A 1 102 ? -13.916 -3.401 10.010 1.00 89.88 102 ARG A CA 1
ATOM 771 C C . ARG A 1 102 ? -13.758 -2.691 8.672 1.00 89.88 102 ARG A C 1
ATOM 773 O O . ARG A 1 102 ? -14.713 -2.079 8.186 1.00 89.88 102 ARG A O 1
ATOM 780 N N . LEU A 1 103 ? -12.559 -2.751 8.097 1.00 90.62 103 LEU A N 1
ATOM 781 C CA . LEU A 1 103 ? -12.226 -2.052 6.855 1.00 90.62 103 LEU A CA 1
ATOM 782 C C . LEU A 1 103 ? -12.300 -3.006 5.662 1.00 90.62 103 LEU A C 1
ATOM 784 O O . LEU A 1 103 ? -11.828 -4.137 5.735 1.00 90.62 103 LEU A O 1
ATOM 788 N N . TYR A 1 104 ? -12.836 -2.538 4.539 1.00 88.94 104 TYR A N 1
ATOM 789 C CA . TYR A 1 104 ? -12.938 -3.313 3.298 1.00 88.94 104 TYR A CA 1
ATOM 790 C C . TYR A 1 104 ? -12.680 -2.427 2.093 1.00 88.94 104 TYR A C 1
ATOM 792 O O . TYR A 1 104 ? -12.916 -1.229 2.158 1.00 88.94 104 TYR A O 1
ATOM 800 N N . ALA A 1 105 ? -12.276 -2.996 0.962 1.00 87.19 105 ALA A N 1
ATOM 801 C CA . ALA A 1 105 ? -12.219 -2.236 -0.284 1.00 87.19 105 ALA A CA 1
ATOM 802 C C . ALA A 1 105 ? -13.630 -1.778 -0.720 1.00 87.19 105 ALA A C 1
ATOM 804 O O . ALA A 1 105 ? -14.553 -2.585 -0.792 1.00 87.19 105 ALA A O 1
ATOM 805 N N . ALA A 1 106 ? -13.804 -0.494 -1.042 1.00 81.69 106 ALA A N 1
ATOM 806 C CA . ALA A 1 106 ? -15.082 0.085 -1.478 1.00 81.69 106 ALA A CA 1
ATOM 807 C C . ALA A 1 106 ? -15.449 -0.258 -2.933 1.00 81.69 106 ALA A C 1
ATOM 809 O O . ALA A 1 106 ? -16.602 -0.120 -3.329 1.00 81.69 106 ALA A O 1
ATOM 810 N N . THR A 1 107 ? -14.501 -0.775 -3.722 1.00 68.56 107 THR A N 1
ATOM 811 C CA . THR A 1 107 ? -14.742 -1.365 -5.058 1.00 68.56 107 THR A CA 1
ATOM 812 C C . THR A 1 107 ? -15.572 -2.656 -4.995 1.00 68.56 107 THR A C 1
ATOM 814 O O . THR A 1 107 ? -15.853 -3.300 -6.002 1.00 68.56 107 THR A O 1
ATOM 817 N N . SER A 1 108 ? -15.975 -3.048 -3.791 1.00 61.03 108 SER A N 1
ATOM 818 C CA . SER A 1 108 ? -16.685 -4.260 -3.455 1.00 61.03 108 SER A CA 1
ATOM 819 C C . SER A 1 108 ? -18.029 -3.911 -2.798 1.00 61.03 108 SER A C 1
ATOM 821 O O . SER A 1 108 ? -18.096 -3.013 -1.966 1.00 61.03 108 SER A O 1
ATOM 823 N N . ARG A 1 109 ? -19.109 -4.644 -3.123 1.00 66.88 109 ARG A N 1
ATOM 824 C CA . ARG A 1 109 ? -20.368 -4.604 -2.351 1.00 66.88 109 ARG A CA 1
ATOM 825 C C . ARG A 1 109 ? -20.064 -4.785 -0.858 1.00 66.88 109 ARG A C 1
ATOM 827 O O . ARG A 1 109 ? -19.338 -5.720 -0.507 1.00 66.88 109 ARG A O 1
ATOM 834 N N . CYS A 1 110 ? -20.616 -3.909 -0.014 1.00 64.56 110 CYS A N 1
ATOM 835 C CA . CYS A 1 110 ? -20.423 -3.960 1.434 1.00 64.56 110 CYS A CA 1
ATOM 836 C C . CYS A 1 110 ? -20.838 -5.340 1.975 1.00 64.56 110 CYS A C 1
ATOM 838 O O . CYS A 1 110 ? -21.952 -5.782 1.684 1.00 64.56 110 CYS A O 1
ATOM 840 N N . PRO A 1 111 ? -19.970 -6.041 2.722 1.00 70.12 111 PRO A N 1
ATOM 841 C CA . PRO A 1 111 ? -20.342 -7.313 3.329 1.00 70.12 111 PRO A CA 1
ATOM 842 C C . PRO A 1 111 ? -21.429 -7.111 4.394 1.00 70.12 111 PRO A C 1
ATOM 844 O O . PRO A 1 111 ? -21.509 -6.054 5.014 1.00 70.12 111 PRO A O 1
ATOM 847 N N . SER A 1 112 ? -22.253 -8.131 4.637 1.00 70.94 112 SER A N 1
ATOM 848 C CA . SER A 1 112 ? -23.108 -8.178 5.826 1.00 70.94 112 SER A CA 1
ATOM 849 C C . SER A 1 112 ? -22.232 -8.503 7.038 1.00 70.94 112 SER A C 1
ATOM 851 O O . SER A 1 112 ? -21.691 -9.605 7.141 1.00 70.94 112 SER A O 1
ATOM 853 N N . GLY A 1 113 ? -22.030 -7.526 7.917 1.00 70.00 113 GLY A N 1
ATOM 854 C CA . GLY A 1 113 ? -21.280 -7.690 9.163 1.00 70.00 113 GLY A CA 1
ATOM 855 C C . GLY A 1 113 ? -22.185 -8.065 10.338 1.00 70.00 113 GLY A C 1
ATOM 856 O O . GLY A 1 113 ? -23.408 -8.014 10.202 1.00 70.00 113 GLY A O 1
ATOM 857 N N . PRO A 1 114 ? -21.601 -8.419 11.497 1.00 76.62 114 PRO A N 1
ATOM 858 C CA . PRO A 1 114 ? -22.354 -8.528 12.738 1.00 76.62 114 PRO A CA 1
ATOM 859 C C . PRO A 1 114 ? -23.135 -7.234 13.009 1.00 76.62 114 PRO A C 1
ATOM 861 O O . PRO A 1 114 ? -22.602 -6.151 12.729 1.00 76.62 114 PRO A O 1
ATOM 864 N N . PRO A 1 115 ? -24.357 -7.321 13.566 1.00 70.06 115 PRO A N 1
ATOM 865 C CA . PRO A 1 115 ? -25.029 -6.141 14.091 1.00 70.06 115 PRO A CA 1
ATOM 866 C C . PRO A 1 115 ? -24.089 -5.455 15.098 1.00 70.06 115 PRO A C 1
ATOM 868 O O . PRO A 1 115 ? -23.339 -6.121 15.808 1.00 70.06 115 PRO A O 1
ATOM 871 N N . ASP A 1 116 ? -24.065 -4.125 15.082 1.00 79.62 116 ASP A N 1
ATOM 872 C CA . ASP A 1 116 ? -23.251 -3.250 15.944 1.00 79.62 116 ASP A CA 1
ATOM 873 C C . ASP A 1 116 ? -21.763 -3.071 15.601 1.00 79.62 116 ASP A C 1
ATOM 875 O O . ASP A 1 116 ? -21.115 -2.202 16.187 1.00 79.62 116 ASP A O 1
ATOM 879 N N . VAL A 1 117 ? -21.203 -3.776 14.611 1.00 84.56 117 VAL A N 1
ATOM 880 C CA . VAL A 1 117 ? -19.825 -3.517 14.147 1.00 84.56 117 VAL A CA 1
ATOM 881 C C . VAL A 1 117 ? -19.834 -2.590 12.924 1.00 84.56 117 VAL A C 1
ATOM 883 O O . VAL A 1 117 ? -20.317 -2.995 11.864 1.00 84.56 117 VAL A O 1
ATOM 886 N N . PRO A 1 118 ? -19.275 -1.364 13.004 1.00 85.19 118 PRO A N 1
ATOM 887 C CA . PRO A 1 118 ? -19.245 -0.464 11.858 1.00 85.19 118 PRO A CA 1
ATOM 888 C C . PRO A 1 118 ? -18.393 -1.041 10.723 1.00 85.19 118 PRO A C 1
ATOM 890 O O . PRO A 1 118 ? -17.255 -1.464 10.936 1.00 85.19 118 PRO A O 1
ATOM 893 N N . LEU A 1 119 ? -18.929 -1.020 9.506 1.00 86.69 119 LEU A N 1
ATOM 894 C CA . LEU A 1 119 ? -18.217 -1.431 8.299 1.00 86.69 119 LEU A CA 1
ATOM 895 C C . LEU A 1 119 ? -17.820 -0.190 7.511 1.00 86.69 119 LEU A C 1
ATOM 897 O O . LEU A 1 119 ? -18.664 0.652 7.202 1.00 86.69 119 LEU A O 1
ATOM 901 N N . ILE A 1 120 ? -16.538 -0.079 7.188 1.00 87.38 120 ILE A N 1
ATOM 902 C CA . ILE A 1 120 ? -15.979 1.082 6.500 1.00 87.38 120 ILE A CA 1
ATOM 903 C C . ILE A 1 120 ? -15.412 0.629 5.157 1.00 87.38 120 ILE A C 1
ATOM 905 O O . ILE A 1 120 ? -14.495 -0.190 5.096 1.00 87.38 120 ILE A O 1
ATOM 909 N N . GLY A 1 121 ? -15.959 1.184 4.076 1.00 86.75 121 GLY A N 1
ATOM 910 C CA . GLY A 1 121 ? -15.415 1.028 2.732 1.00 86.75 121 GLY A CA 1
ATOM 911 C C . GLY A 1 121 ? -14.261 2.001 2.496 1.00 86.75 121 GLY A C 1
ATOM 912 O O . GLY A 1 121 ? -14.445 3.213 2.578 1.00 86.75 121 GLY A O 1
ATOM 913 N N . VAL A 1 122 ? -13.085 1.476 2.171 1.00 87.50 122 VAL A N 1
ATOM 914 C CA . VAL A 1 122 ? -11.887 2.224 1.793 1.00 87.50 122 VAL A CA 1
ATOM 915 C C . VAL A 1 122 ? -11.772 2.244 0.265 1.00 87.50 122 VAL A C 1
ATOM 917 O O . VAL A 1 122 ? -11.686 1.176 -0.347 1.00 87.50 122 VAL A O 1
ATOM 920 N N . PRO A 1 123 ? -11.774 3.420 -0.384 1.00 88.12 123 PRO A N 1
ATOM 921 C CA . PRO A 1 123 ? -11.643 3.524 -1.833 1.00 88.12 123 PRO A CA 1
ATOM 922 C C . PRO A 1 123 ? -10.202 3.223 -2.256 1.00 88.12 123 PRO A C 1
ATOM 924 O O . PRO A 1 123 ? -9.360 4.114 -2.319 1.00 88.12 123 PRO A O 1
ATOM 927 N N . LEU A 1 124 ? -9.906 1.951 -2.518 1.00 89.06 124 LEU A N 1
ATOM 928 C CA . LEU A 1 124 ? -8.612 1.560 -3.069 1.00 89.06 124 LEU A CA 1
ATOM 929 C C . LEU A 1 124 ? -8.533 1.974 -4.548 1.00 89.06 124 LEU A C 1
ATOM 931 O O . LEU A 1 124 ? -9.494 1.739 -5.284 1.00 89.06 124 LEU A O 1
ATOM 935 N N . PRO A 1 125 ? -7.405 2.546 -5.003 1.00 91.31 125 PRO A N 1
ATOM 936 C CA . PRO A 1 125 ? -7.239 2.997 -6.386 1.00 91.31 125 PRO A CA 1
ATOM 937 C C . PRO A 1 125 ? -6.971 1.846 -7.371 1.00 91.31 125 PRO A C 1
ATOM 939 O O . PRO A 1 125 ? -6.800 2.082 -8.562 1.00 91.31 125 PRO A O 1
ATOM 942 N N . TYR A 1 126 ? -6.928 0.603 -6.886 1.00 89.62 126 TYR A N 1
ATOM 943 C CA . TYR A 1 126 ? -6.687 -0.606 -7.666 1.00 89.62 126 TYR A CA 1
ATOM 944 C C . TYR A 1 126 ? -7.617 -1.745 -7.215 1.00 89.62 126 TYR A C 1
ATOM 946 O O . TYR A 1 126 ? -8.097 -1.752 -6.074 1.00 89.62 126 TYR A O 1
ATOM 954 N N . PRO A 1 127 ? -7.900 -2.718 -8.098 1.00 86.69 127 PRO A N 1
ATOM 955 C CA . PRO A 1 127 ? -8.713 -3.878 -7.756 1.00 86.69 127 PRO A CA 1
ATOM 956 C C . PRO A 1 127 ? -7.974 -4.846 -6.821 1.00 86.69 127 PRO A C 1
ATOM 958 O O . PRO A 1 127 ? -6.746 -4.894 -6.780 1.00 86.69 127 PRO A O 1
ATOM 961 N N . LEU A 1 128 ? -8.750 -5.657 -6.097 1.00 86.56 128 LEU A N 1
ATOM 962 C CA . LEU A 1 128 ? -8.254 -6.787 -5.312 1.00 86.56 128 LEU A CA 1
ATOM 963 C C . LEU A 1 128 ? -8.903 -8.097 -5.797 1.00 86.56 128 LEU A C 1
ATOM 965 O O . LEU A 1 128 ? -10.105 -8.089 -6.079 1.00 86.56 128 LEU A O 1
ATOM 969 N N . PRO A 1 129 ? -8.165 -9.224 -5.818 1.00 89.38 129 PRO A N 1
ATOM 970 C CA . PRO A 1 129 ? -6.731 -9.330 -5.529 1.00 89.38 129 PRO A CA 1
ATOM 971 C C . PRO A 1 129 ? -5.865 -8.732 -6.659 1.00 89.38 129 PRO A C 1
ATOM 973 O O . PRO A 1 129 ? -6.347 -8.612 -7.786 1.00 89.38 129 PRO A O 1
ATOM 976 N N . PRO A 1 130 ? -4.596 -8.371 -6.388 1.00 89.88 130 PRO A N 1
ATOM 977 C CA . PRO A 1 130 ? -3.648 -8.030 -7.445 1.00 89.88 130 PRO A CA 1
ATOM 978 C C . PRO A 1 130 ? -3.520 -9.176 -8.454 1.00 89.88 130 PRO A C 1
ATOM 980 O O . PRO A 1 130 ? -3.513 -10.347 -8.070 1.00 89.88 130 PRO A O 1
ATOM 983 N N . VAL A 1 131 ? -3.403 -8.840 -9.738 1.00 93.38 131 VAL A N 1
ATOM 984 C CA . VAL A 1 131 ? -3.186 -9.822 -10.807 1.00 93.38 131 VAL A CA 1
ATOM 985 C C . VAL A 1 131 ? -1.687 -10.133 -10.885 1.00 93.38 131 VAL A C 1
ATOM 987 O O . VAL A 1 131 ? -0.903 -9.203 -11.085 1.00 93.38 131 VAL A O 1
ATOM 990 N N . PRO A 1 132 ? -1.256 -11.398 -10.717 1.00 95.31 132 PRO A N 1
ATOM 991 C CA . PRO A 1 132 ? 0.148 -11.764 -10.868 1.00 95.31 132 PRO A CA 1
ATOM 992 C C . PRO A 1 132 ? 0.671 -11.474 -12.277 1.00 95.31 132 PRO A C 1
ATOM 994 O O . PRO A 1 132 ? -0.067 -11.557 -13.260 1.00 95.31 132 PRO A O 1
ATOM 997 N N . TYR A 1 133 ? 1.966 -11.186 -12.379 1.00 95.06 133 TYR A N 1
ATOM 998 C CA . TYR A 1 133 ? 2.636 -11.042 -13.668 1.00 95.06 133 TYR A CA 1
ATOM 999 C C . TYR A 1 133 ? 2.646 -12.385 -14.413 1.00 95.06 133 TYR A C 1
ATOM 1001 O O . TYR A 1 133 ? 2.860 -13.438 -13.809 1.00 95.06 133 TYR A O 1
ATOM 1009 N N . GLY A 1 134 ? 2.410 -12.344 -15.726 1.00 95.75 134 GLY A N 1
ATOM 1010 C CA . GLY A 1 134 ? 2.582 -13.502 -16.598 1.00 95.75 134 GLY A CA 1
ATOM 1011 C C . GLY A 1 134 ? 4.059 -13.777 -16.884 1.00 95.75 134 GLY A C 1
ATOM 1012 O O . GLY A 1 134 ? 4.915 -12.928 -16.657 1.00 95.75 134 GLY A O 1
ATOM 1013 N N . HIS A 1 135 ? 4.359 -14.950 -17.443 1.00 94.06 135 HIS A N 1
ATOM 1014 C CA . HIS A 1 135 ? 5.738 -15.371 -17.733 1.00 94.06 135 HIS A CA 1
ATOM 1015 C C . HIS A 1 135 ? 6.470 -14.504 -18.770 1.00 94.06 135 HIS A C 1
ATOM 1017 O O . HIS A 1 135 ? 7.694 -14.510 -18.807 1.00 94.06 135 HIS A O 1
ATOM 1023 N N . CYS A 1 136 ? 5.733 -13.781 -19.613 1.00 89.94 136 CYS A N 1
ATOM 1024 C CA . CYS A 1 136 ? 6.283 -12.860 -20.608 1.00 89.94 136 CYS A CA 1
ATOM 1025 C C . CYS A 1 136 ? 6.263 -11.393 -20.157 1.00 89.94 136 CYS A C 1
ATOM 10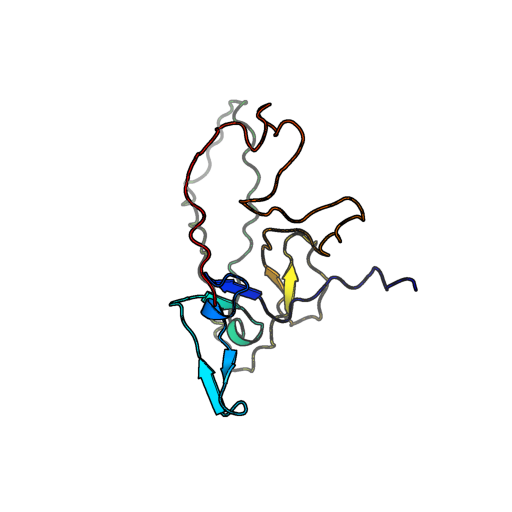27 O O . CYS A 1 136 ? 6.770 -10.537 -20.876 1.00 89.94 136 CYS A O 1
ATOM 1029 N N . HIS A 1 137 ? 5.651 -11.080 -19.010 1.00 91.38 137 HIS A N 1
ATOM 1030 C CA . HIS A 1 137 ? 5.617 -9.708 -18.526 1.00 91.38 137 HIS A CA 1
ATOM 1031 C C . HIS A 1 137 ? 6.963 -9.345 -17.909 1.00 91.38 137 HIS A C 1
ATOM 1033 O O . HIS A 1 137 ? 7.561 -10.126 -17.169 1.00 91.38 137 HIS A O 1
ATOM 1039 N N . VAL A 1 138 ? 7.391 -8.118 -18.165 1.00 88.25 138 VAL A N 1
ATOM 1040 C CA . VAL A 1 138 ? 8.590 -7.531 -17.577 1.00 88.25 138 VAL A CA 1
ATOM 1041 C C . VAL A 1 138 ? 8.196 -6.324 -16.742 1.00 88.25 138 VAL A C 1
ATOM 1043 O O . VAL A 1 138 ? 7.179 -5.676 -16.998 1.00 88.25 138 VAL A O 1
ATOM 1046 N N . VAL A 1 139 ? 8.983 -6.039 -15.710 1.00 90.88 139 VAL A N 1
ATOM 1047 C CA . VAL A 1 139 ? 8.844 -4.782 -14.977 1.00 90.88 139 VAL A CA 1
ATOM 1048 C C . VAL A 1 139 ? 9.345 -3.641 -15.855 1.00 90.88 139 VAL A C 1
ATOM 1050 O O . VAL A 1 139 ? 10.311 -3.794 -16.601 1.00 90.88 139 VAL A O 1
ATOM 1053 N N . TRP A 1 140 ? 8.690 -2.491 -15.768 1.00 90.44 140 TRP A N 1
ATOM 1054 C CA . TRP A 1 140 ? 9.180 -1.283 -16.419 1.00 90.44 140 TRP A CA 1
ATOM 1055 C C . TRP A 1 140 ? 10.436 -0.793 -15.682 1.00 90.44 140 TRP A C 1
ATOM 1057 O O . TRP A 1 140 ? 10.406 -0.605 -14.466 1.00 90.44 140 TRP A O 1
ATOM 1067 N N . THR A 1 141 ? 11.534 -0.592 -16.410 1.00 90.31 141 THR A N 1
ATOM 1068 C CA . THR A 1 141 ? 12.780 0.022 -15.934 1.00 90.31 141 THR A CA 1
ATOM 1069 C C . THR A 1 141 ? 13.166 1.167 -16.856 1.00 90.31 141 THR A C 1
ATOM 1071 O O . THR A 1 141 ? 13.306 0.939 -18.048 1.00 90.31 141 THR A O 1
ATOM 1074 N N . THR A 1 142 ? 13.372 2.379 -16.339 1.00 86.50 142 THR A N 1
ATOM 1075 C CA . THR A 1 142 ? 13.588 3.603 -17.145 1.00 86.50 142 THR A CA 1
ATOM 1076 C C . THR A 1 142 ? 14.705 3.514 -18.189 1.00 86.50 142 THR A C 1
ATOM 1078 O O . THR A 1 142 ? 14.671 4.219 -19.189 1.00 86.50 142 THR A O 1
ATOM 1081 N N . ASP A 1 143 ? 15.695 2.668 -17.933 1.00 85.12 143 ASP A N 1
ATOM 1082 C CA . ASP A 1 143 ? 16.879 2.380 -18.743 1.00 85.12 143 ASP A CA 1
ATOM 1083 C C . ASP A 1 143 ? 16.758 1.099 -19.593 1.00 85.12 143 ASP A C 1
ATOM 1085 O O . ASP A 1 143 ? 17.652 0.781 -20.375 1.00 85.12 143 ASP A O 1
ATOM 1089 N N . GLY A 1 144 ? 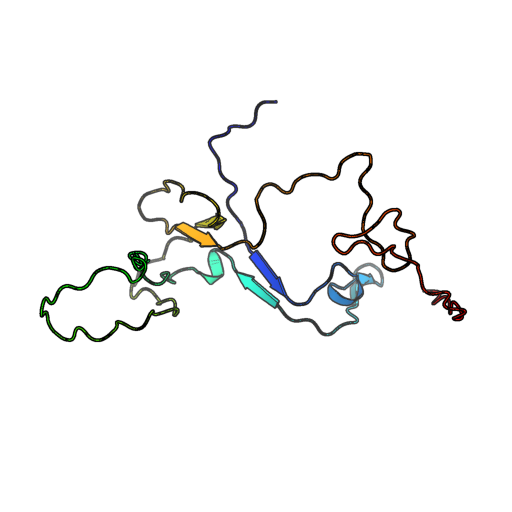15.669 0.343 -19.442 1.00 80.44 144 GLY A N 1
ATOM 1090 C CA . GLY A 1 144 ? 15.414 -0.870 -20.208 1.00 80.44 144 GLY A CA 1
ATOM 1091 C C . GLY A 1 144 ? 15.019 -0.563 -21.650 1.00 80.44 144 GLY A C 1
ATOM 1092 O O . GLY A 1 144 ? 14.344 0.427 -21.925 1.00 80.44 144 GLY A O 1
ATOM 1093 N N . ALA A 1 145 ? 15.396 -1.447 -22.572 1.00 80.50 145 ALA A N 1
ATOM 1094 C CA . ALA A 1 145 ? 14.881 -1.413 -23.935 1.00 80.50 145 ALA A CA 1
ATOM 1095 C C . ALA A 1 145 ? 13.461 -2.000 -23.961 1.00 80.50 145 ALA A C 1
ATOM 1097 O O . ALA A 1 145 ? 13.271 -3.170 -23.620 1.00 80.50 145 ALA A O 1
ATOM 1098 N N . HIS A 1 146 ? 12.475 -1.207 -24.387 1.00 81.19 146 HIS A N 1
ATOM 1099 C CA . HIS A 1 146 ? 11.092 -1.663 -24.576 1.00 81.19 146 HIS A CA 1
ATOM 1100 C C . HIS A 1 146 ? 10.810 -1.700 -26.062 1.00 81.19 146 HIS A C 1
ATOM 1102 O O . HIS A 1 146 ? 11.051 -0.726 -26.769 1.00 81.19 146 HIS A O 1
ATOM 1108 N N . THR A 1 147 ? 10.360 -2.856 -26.537 1.00 81.25 147 THR A N 1
ATOM 1109 C CA . THR A 1 147 ? 10.123 -3.073 -27.963 1.00 81.25 147 THR A CA 1
ATOM 1110 C C . THR A 1 147 ? 8.658 -2.853 -28.292 1.00 81.25 147 THR A C 1
ATOM 1112 O O . THR A 1 147 ? 7.779 -3.343 -27.580 1.00 81.25 147 THR A O 1
ATOM 1115 N N . GLY A 1 148 ? 8.413 -2.165 -29.402 1.00 82.00 148 GLY A N 1
ATOM 1116 C CA . GLY A 1 148 ? 7.089 -1.941 -29.946 1.00 82.00 148 GLY A CA 1
ATOM 1117 C C . GLY A 1 148 ? 6.533 -0.559 -29.603 1.00 82.00 148 GLY A C 1
ATOM 1118 O O . GLY A 1 148 ? 6.933 0.064 -28.612 1.00 82.00 148 GLY A O 1
ATOM 1119 N N . PRO A 1 149 ? 5.575 -0.087 -30.414 1.00 87.00 149 PRO A N 1
ATOM 1120 C CA . PRO A 1 149 ? 5.011 1.235 -30.250 1.00 87.00 149 PRO A CA 1
ATOM 1121 C C . PRO A 1 149 ? 4.161 1.306 -28.982 1.00 87.00 149 PRO A C 1
ATOM 1123 O O . PRO A 1 149 ? 3.357 0.416 -28.690 1.00 87.00 149 PRO A O 1
ATOM 1126 N N . ASP A 1 150 ? 4.304 2.408 -28.253 1.00 88.62 150 ASP A N 1
ATOM 1127 C CA . ASP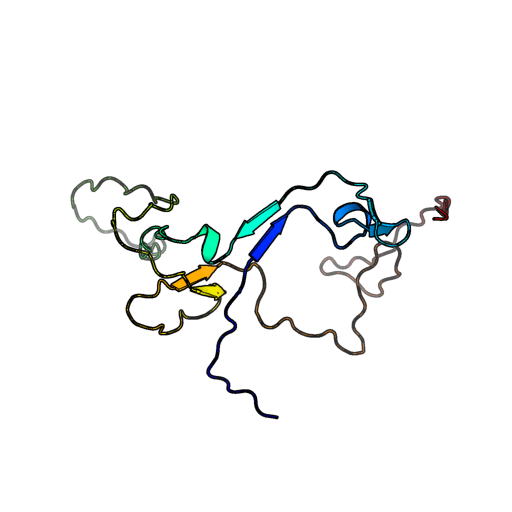 A 1 150 ? 3.412 2.767 -27.162 1.00 88.62 150 ASP A CA 1
ATOM 1128 C C . ASP A 1 150 ? 1.991 3.086 -27.672 1.00 88.62 150 ASP A C 1
ATOM 1130 O O . ASP A 1 150 ? 1.681 3.050 -28.867 1.00 88.62 150 ASP A O 1
ATOM 1134 N N . SER A 1 151 ? 1.092 3.449 -26.756 1.00 89.00 151 SER A N 1
ATOM 1135 C CA . SER A 1 151 ? -0.287 3.821 -27.099 1.00 89.00 151 SER A CA 1
ATOM 1136 C C . SER A 1 151 ? -0.407 5.048 -28.019 1.00 89.00 151 SER A C 1
ATOM 11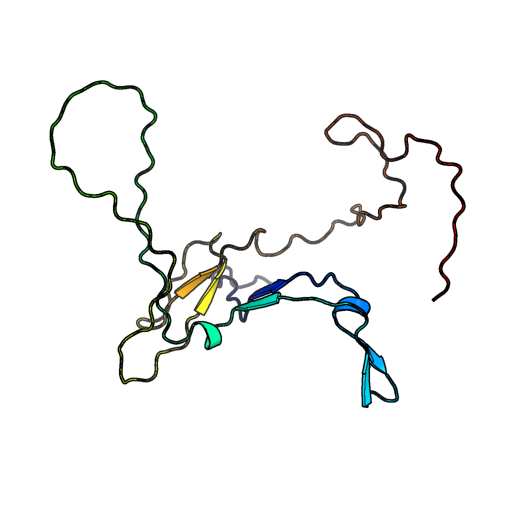38 O O . SER A 1 151 ? -1.496 5.320 -28.520 1.00 89.00 151 SER A O 1
ATOM 1140 N N . LEU A 1 152 ? 0.673 5.810 -28.213 1.00 90.62 152 LEU A N 1
ATOM 1141 C CA . LEU A 1 152 ? 0.761 6.969 -29.102 1.00 90.62 152 LEU A CA 1
ATOM 1142 C C . LEU A 1 152 ? 1.515 6.652 -30.405 1.00 90.62 152 LEU A C 1
ATOM 1144 O O . LEU A 1 152 ? 1.707 7.551 -31.224 1.00 90.62 152 LEU A O 1
ATOM 1148 N N . GLY A 1 153 ? 1.936 5.401 -30.615 1.00 87.38 153 GLY A N 1
ATOM 1149 C CA . GLY A 1 153 ? 2.680 4.981 -31.799 1.00 87.38 153 GLY A CA 1
ATOM 1150 C C . GLY A 1 153 ? 4.186 5.256 -31.741 1.00 87.38 153 GLY A C 1
ATOM 1151 O O . GLY A 1 153 ? 4.835 5.200 -32.783 1.00 87.38 153 GLY A O 1
ATOM 1152 N N . LYS A 1 154 ? 4.750 5.597 -30.575 1.00 84.06 154 LYS A N 1
ATOM 1153 C CA . LYS A 1 154 ? 6.177 5.918 -30.415 1.00 84.06 154 LYS A CA 1
ATOM 1154 C C . LYS A 1 154 ? 6.957 4.751 -29.820 1.00 84.06 154 LYS A C 1
ATOM 1156 O O . LYS A 1 154 ? 6.486 4.086 -28.906 1.00 84.06 154 LYS A O 1
ATOM 1161 N N . GLU A 1 155 ? 8.180 4.551 -30.299 1.00 82.12 155 GLU A N 1
ATOM 1162 C CA . GLU A 1 155 ? 9.112 3.569 -29.737 1.00 82.12 155 GLU A CA 1
ATOM 1163 C C . GLU A 1 155 ? 9.856 4.160 -28.528 1.00 82.12 155 GLU A C 1
ATOM 1165 O O . GLU A 1 155 ? 10.355 5.292 -28.568 1.00 82.12 155 GLU A O 1
ATOM 1170 N N . ALA A 1 156 ? 9.973 3.383 -27.454 1.00 67.62 156 ALA A N 1
ATOM 1171 C CA . ALA A 1 156 ? 10.739 3.757 -26.271 1.00 67.62 156 ALA A CA 1
ATOM 1172 C C . ALA A 1 156 ? 12.243 3.528 -26.527 1.00 67.62 156 ALA A C 1
ATOM 1174 O O . ALA A 1 156 ? 12.744 2.414 -26.408 1.00 67.62 156 ALA A O 1
ATOM 1175 N N . GLY A 1 157 ? 12.961 4.589 -26.915 1.00 63.28 157 GLY A N 1
ATOM 1176 C CA . GLY A 1 157 ? 14.401 4.540 -27.231 1.00 63.28 157 GLY A CA 1
ATOM 1177 C C . GLY A 1 157 ? 14.837 5.348 -28.461 1.00 63.28 157 GLY A C 1
ATOM 1178 O O . GLY A 1 157 ? 15.984 5.245 -28.883 1.00 63.28 157 GLY A O 1
ATOM 1179 N N . GLY A 1 158 ? 13.942 6.150 -29.048 1.00 50.69 158 GLY A N 1
ATOM 1180 C CA . GLY A 1 158 ? 14.174 6.887 -30.296 1.00 50.69 158 GLY A CA 1
ATOM 1181 C C . GLY A 1 158 ? 14.966 8.202 -30.219 1.00 50.69 158 GLY A C 1
ATOM 1182 O O . GLY A 1 158 ? 14.919 8.958 -31.184 1.00 50.69 158 GLY A O 1
ATOM 1183 N N . GLU A 1 159 ? 15.689 8.499 -29.137 1.00 46.66 159 GLU A N 1
ATOM 1184 C CA . GLU A 1 159 ? 16.676 9.590 -29.126 1.00 46.66 159 GLU A CA 1
ATOM 1185 C C . GLU A 1 159 ? 18.036 9.056 -28.666 1.00 46.66 159 GLU A C 1
ATOM 1187 O O . GLU A 1 159 ? 18.232 8.706 -27.503 1.00 46.66 159 GLU A O 1
ATOM 1192 N N . SER A 1 160 ? 18.985 8.991 -29.604 1.00 47.97 160 SER A N 1
ATOM 1193 C CA . SER A 1 160 ? 20.402 8.735 -29.344 1.00 47.97 160 SER A CA 1
ATOM 1194 C C . SER A 1 160 ? 20.965 9.772 -28.369 1.00 47.97 160 SER A C 1
ATOM 1196 O O . SER A 1 160 ? 21.462 10.818 -28.783 1.00 47.97 160 SER A O 1
ATOM 1198 N N . ALA A 1 161 ? 20.940 9.478 -27.073 1.00 41.72 161 ALA A N 1
ATOM 1199 C CA . ALA A 1 161 ? 21.692 10.225 -26.079 1.00 41.72 161 ALA A CA 1
ATOM 1200 C C . ALA A 1 161 ? 23.068 9.570 -25.889 1.00 41.72 161 ALA A C 1
ATOM 1202 O O . ALA A 1 161 ? 23.252 8.661 -25.081 1.00 41.72 161 ALA A O 1
ATOM 1203 N N . GLN A 1 162 ? 24.064 10.066 -26.630 1.00 41.06 162 GLN A N 1
ATOM 1204 C CA . GLN A 1 162 ? 25.443 10.089 -26.140 1.00 41.06 162 GLN A CA 1
ATOM 1205 C C . GLN A 1 162 ? 25.437 10.873 -24.818 1.00 41.06 162 GLN A C 1
ATOM 1207 O O . GLN A 1 162 ? 25.446 12.100 -24.808 1.00 41.06 162 GLN A O 1
ATOM 1212 N N . GLY A 1 163 ? 25.359 10.165 -23.696 1.00 37.75 163 GLY A N 1
ATOM 1213 C CA . GLY A 1 163 ? 25.328 10.750 -22.361 1.00 37.75 1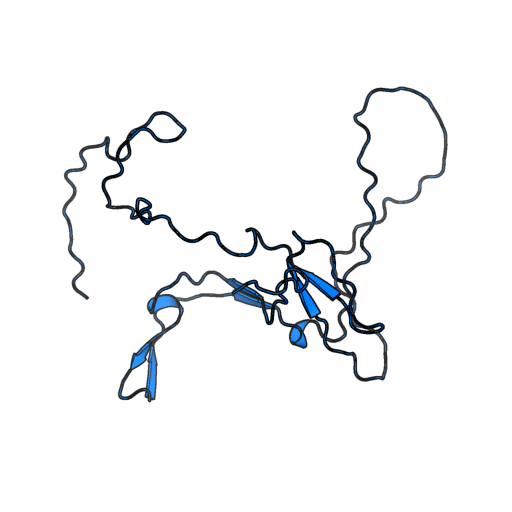63 GLY A CA 1
ATOM 1214 C C . GLY A 1 163 ? 25.964 9.780 -21.382 1.00 37.75 163 GLY A C 1
ATOM 1215 O O . GLY A 1 163 ? 25.459 8.690 -21.148 1.00 37.75 163 GLY A O 1
ATOM 1216 N N . THR A 1 164 ? 27.128 10.163 -20.876 1.00 39.72 164 THR A N 1
ATOM 1217 C CA . THR A 1 164 ? 28.026 9.394 -20.014 1.00 39.72 164 THR A CA 1
ATOM 1218 C C . THR A 1 164 ? 27.306 8.681 -18.867 1.00 39.72 164 THR A C 1
ATOM 1220 O O . THR A 1 164 ? 26.753 9.328 -17.977 1.00 39.72 164 THR A O 1
ATOM 1223 N N . SER A 1 165 ? 27.382 7.347 -18.851 1.00 41.25 165 SER A N 1
ATOM 1224 C CA . SER A 1 165 ? 27.040 6.528 -17.687 1.00 41.25 165 SER A CA 1
ATOM 1225 C C . SER A 1 165 ? 28.046 6.814 -16.568 1.00 41.25 165 SER A C 1
ATOM 1227 O O . SER A 1 165 ? 29.161 6.296 -16.558 1.00 41.25 165 SER A O 1
ATOM 1229 N N . SER A 1 166 ? 27.667 7.694 -15.643 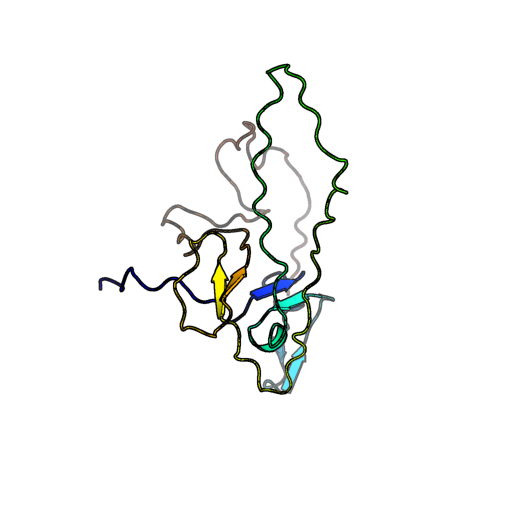1.00 44.19 166 SER A N 1
ATOM 1230 C CA . SER A 1 166 ? 28.283 7.768 -14.323 1.00 44.19 166 SER A CA 1
ATOM 1231 C C . SER A 1 166 ? 27.643 6.675 -13.477 1.00 44.19 166 SER A C 1
ATOM 1233 O O . SER A 1 166 ? 26.528 6.814 -12.972 1.00 44.19 166 SER A O 1
ATOM 1235 N N . ARG A 1 167 ? 28.333 5.541 -13.409 1.00 35.66 167 ARG A N 1
ATOM 1236 C CA . ARG A 1 167 ? 28.013 4.425 -12.531 1.00 35.66 167 ARG A CA 1
ATOM 1237 C C . ARG A 1 167 ? 28.206 4.896 -11.087 1.00 35.66 167 ARG A C 1
ATOM 1239 O O . ARG A 1 167 ? 29.333 5.087 -10.645 1.00 35.66 167 ARG A O 1
ATOM 1246 N N . ALA A 1 168 ? 27.108 5.116 -10.370 1.00 37.94 168 ALA A N 1
ATOM 1247 C CA . ALA A 1 168 ? 27.153 5.261 -8.923 1.00 37.94 168 ALA A CA 1
ATOM 1248 C C . ALA A 1 168 ? 27.378 3.865 -8.328 1.00 37.94 168 ALA A C 1
ATOM 1250 O O . ALA A 1 168 ? 26.444 3.071 -8.211 1.00 37.94 168 ALA A O 1
ATOM 1251 N N . ASP A 1 169 ? 28.638 3.549 -8.035 1.00 33.00 169 ASP A N 1
ATOM 1252 C CA . ASP A 1 169 ? 28.976 2.444 -7.146 1.00 33.00 169 ASP A CA 1
ATOM 1253 C C . ASP A 1 169 ? 28.409 2.767 -5.746 1.00 33.00 169 ASP A C 1
ATOM 1255 O O . ASP A 1 169 ? 28.593 3.875 -5.231 1.00 33.00 169 ASP A O 1
ATOM 1259 N N . PHE A 1 170 ? 27.655 1.817 -5.184 1.00 43.56 170 PHE A N 1
ATOM 1260 C CA . PHE A 1 170 ? 27.186 1.823 -3.795 1.00 43.56 170 PHE A CA 1
ATOM 1261 C C . PHE A 1 170 ? 28.261 1.284 -2.854 1.00 43.56 170 PHE A C 1
ATOM 1263 O O . PHE A 1 170 ? 28.966 0.332 -3.262 1.00 43.56 170 PHE A O 1
#

pLDDT: mean 74.78, std 21.36, range [33.0, 98.38]

InterPro domains:
  IPR010347 Tyrosyl-DNA phosphodiesterase I [PF06087] (7-134)
  IPR010347 Tyrosyl-DNA phosphodiesterase I [PTHR12415] (6-153)

Secondary structure (DSSP, 8-state):
----TT-PPEES-EEEES--SSHHHH-EEETTTTEEE--S---EEEE-TTTTTTEEPPP---------S------------------PPEEP--SS-PPPPEEEETTSPPP-PPTT--EEEE--SS-SSPPPPPTT-----TTS---SB-TTS-BTT-S-----------

Organism: Vitrella brassicaformis (strain CCMP3155) (NCBI:txid1169540)

Sequence (170 aa):
RAGDSSKRPELAWVYVGSHNLSKAAWGELQENDSKLSIRSYELGILISPHTLRGLTPPPPHTTRHTQLAGSSSSSSSSGAATQMRSFMWRKRDGTGSSPLPRLYAATSRCPSGPPDVPLIGVPLPYPLPPVPYGHCHVVWTTDGAHTGPDSLGKEAGGESAQGTSSRADF

Foldseek 3Di:
DDPPPQDADWDQKDKDKPDDPDCQRVFDQDDVSPDTDHNDDMDIDMGGLVVCFQWDAFPPPPPPPPDPPDDDDDDDDDDDDPPDRDRDTDGHPDPDGQARAIEHALVDDFDDDPPRHHYHHDPDPDDPPDDDDDPPDDDDDLPDQDDFADPVGDGNPPDDDPDDPPDPDD

Radius of gyration: 25.22 Å; chains: 1; bounding box: 72×52×59 Å